Protein AF-A0AAV7LAM7-F1 (afdb_monomer)

Foldseek 3Di:
DEEAAEDADEDDEQEYEYEYYEEEYDYQEYEYEEYEYEYHYQEYEYEDYEEEYEYQEYEYEEYNEEYDYAEYEYAEDQYEYHYAEYEYAEYNYEYEYAEYEYAYYQEEYEYAEYEYAEYNEEYEYAEYEYAEDQYEYEYQEYEYAADDYEYEYCYYDYNYYDDYYHHD

Nearest PDB structures (foldseek):
  8c50-assembly1_A  TM=2.218E-01  e=2.733E+00  Pontibacter korlensis
  3jx8-assembly2_D  TM=2.293E-01  e=6.469E+00  Parabacteroides distasonis ATCC 8503

Sequence (168 aa):
MAAVFYLRGNVDTGMAIVFYLQDNVVTGMAVVFHLKDNVDTGMAMVFHLTDNVDTGMAIVFHLKDNVVTGMTMVFYLRGNVDTGMAMVFYLRGNADTGMAMVFHLKDNVVTGMTMVFYLKDNVVTGMTMVFYLRGNVDTGMAMVFYLRGNADTGMAMVFHLTDNVVHA

Solvent-accessible surface area (backbone atoms only — not comparable to full-atom values): 7230 Å² total; per-residue (Å²): 119,47,81,42,69,72,45,87,50,71,46,79,46,68,30,41,40,35,46,33,34,56,37,39,38,42,27,50,31,40,41,36,46,35,34,50,33,41,38,42,29,49,30,40,38,35,46,34,35,44,31,40,38,41,28,49,31,40,41,35,45,33,36,49,30,40,39,40,30,50,32,37,39,34,47,35,36,39,31,38,39,42,28,50,31,41,39,34,48,32,36,49,36,40,37,42,29,48,31,38,40,34,45,34,36,51,38,41,39,40,29,47,34,39,40,34,46,33,37,44,34,44,38,42,32,49,32,37,38,34,46,34,37,42,34,40,38,41,28,50,31,40,40,32,49,32,37,45,37,43,34,44,23,58,39,74,48,71,75,37,75,74,64,52,79,48,75,102

pLDDT: mean 86.98, std 3.41, range [66.75, 93.06]

Structure (mmCIF, N/CA/C/O backbone):
data_AF-A0AAV7LAM7-F1
#
_entry.id   AF-A0AAV7LAM7-F1
#
loop_
_atom_site.group_PDB
_atom_site.id
_atom_site.type_symbol
_atom_site.label_atom_id
_atom_site.label_alt_id
_atom_site.label_comp_id
_atom_site.label_asym_id
_atom_site.label_entity_id
_atom_site.label_seq_id
_atom_site.pdbx_PDB_ins_code
_atom_site.Cartn_x
_atom_site.Cartn_y
_atom_site.Cartn_z
_atom_site.occupancy
_atom_site.B_iso_or_equiv
_atom_site.auth_seq_id
_atom_site.auth_comp_id
_atom_site.auth_asym_id
_atom_site.auth_atom_id
_atom_site.pdbx_PDB_model_num
ATOM 1 N N . MET A 1 1 ? -15.017 7.179 25.244 1.00 80.12 1 MET A N 1
ATOM 2 C CA . MET A 1 1 ? -13.544 7.157 25.157 1.00 80.12 1 MET A CA 1
ATOM 3 C C . MET A 1 1 ? -13.029 6.251 26.257 1.00 80.12 1 MET A C 1
ATOM 5 O O . MET A 1 1 ? -13.428 6.454 27.397 1.00 80.12 1 MET A O 1
ATOM 9 N N . ALA A 1 2 ? -12.224 5.247 25.917 1.00 86.75 2 ALA A N 1
ATOM 10 C CA . ALA A 1 2 ? -11.600 4.330 26.869 1.00 86.75 2 ALA A CA 1
ATOM 11 C C . ALA A 1 2 ? -10.093 4.604 26.967 1.00 86.75 2 ALA A C 1
ATOM 13 O O . ALA A 1 2 ? -9.457 4.912 25.961 1.00 86.75 2 ALA A O 1
ATOM 14 N N . ALA A 1 3 ? -9.526 4.482 28.167 1.00 90.00 3 ALA A N 1
ATOM 15 C CA . ALA A 1 3 ? -8.083 4.492 28.384 1.00 90.00 3 ALA A CA 1
ATOM 16 C C . ALA A 1 3 ? -7.668 3.130 28.949 1.00 90.00 3 ALA A C 1
ATOM 18 O O . ALA A 1 3 ? -8.142 2.723 30.009 1.00 90.00 3 ALA A O 1
ATOM 19 N N . VAL A 1 4 ? -6.808 2.421 28.223 1.00 86.06 4 VAL A N 1
ATOM 20 C CA . VAL A 1 4 ? -6.395 1.049 28.519 1.00 86.06 4 VAL A CA 1
ATOM 21 C C . VAL A 1 4 ? -4.882 1.021 28.689 1.00 86.06 4 VAL A C 1
ATOM 23 O O . VAL A 1 4 ? -4.132 1.249 27.743 1.00 86.06 4 VAL A O 1
ATOM 26 N N . PHE A 1 5 ? -4.413 0.749 29.906 1.00 85.56 5 PHE A N 1
ATOM 27 C CA . PHE A 1 5 ? -2.977 0.735 30.203 1.00 85.56 5 PHE A CA 1
ATOM 28 C C . PHE A 1 5 ? -2.312 -0.588 29.824 1.00 85.56 5 PHE A C 1
ATOM 30 O O . PHE A 1 5 ? -1.238 -0.598 29.230 1.00 85.56 5 PHE A O 1
ATOM 37 N N . TYR A 1 6 ? -2.963 -1.701 30.145 1.00 87.38 6 TYR A N 1
ATOM 38 C CA . TYR A 1 6 ? -2.526 -3.033 29.758 1.00 87.38 6 TYR A CA 1
ATOM 39 C C . TYR A 1 6 ? -3.755 -3.898 29.527 1.00 87.38 6 TYR A C 1
ATOM 41 O O . TYR A 1 6 ? -4.608 -3.998 30.411 1.00 87.38 6 TYR A O 1
ATOM 49 N N . LEU A 1 7 ? -3.845 -4.523 28.360 1.00 83.19 7 LEU A N 1
ATOM 50 C CA . LEU A 1 7 ? -4.925 -5.446 28.051 1.00 83.19 7 LEU A CA 1
ATOM 51 C C . LEU A 1 7 ? -4.416 -6.621 27.216 1.00 83.19 7 LEU A C 1
ATOM 53 O O . LEU A 1 7 ? -3.597 -6.484 26.306 1.00 83.19 7 LEU A O 1
ATOM 57 N N . ARG A 1 8 ? -4.927 -7.797 27.568 1.00 85.69 8 ARG A N 1
ATOM 58 C CA . ARG A 1 8 ? -4.787 -9.041 26.819 1.00 85.69 8 ARG A CA 1
ATOM 59 C C . ARG A 1 8 ? -6.187 -9.485 26.400 1.00 85.69 8 ARG A C 1
ATOM 61 O O . ARG A 1 8 ? -6.810 -10.306 27.068 1.00 85.69 8 ARG A O 1
ATOM 68 N N . GLY A 1 9 ? -6.713 -8.771 25.418 1.00 86.50 9 GLY A N 1
ATOM 69 C CA . GLY A 1 9 ? -8.040 -8.922 24.841 1.00 86.50 9 GLY A CA 1
ATOM 70 C C . GLY A 1 9 ? -8.243 -7.860 23.766 1.00 86.50 9 GLY A C 1
ATOM 71 O O . GLY A 1 9 ? -7.444 -6.934 23.662 1.00 86.50 9 GLY A O 1
ATOM 72 N N . ASN A 1 10 ? -9.313 -7.965 22.987 1.00 87.94 10 ASN A N 1
ATOM 73 C CA . ASN A 1 10 ? -9.603 -6.979 21.946 1.00 87.94 10 ASN A CA 1
ATOM 74 C C . ASN A 1 10 ? -10.134 -5.664 22.542 1.00 87.94 10 ASN A C 1
ATOM 76 O O . ASN A 1 10 ? -10.808 -5.660 23.576 1.00 87.94 10 ASN A O 1
ATOM 80 N N . VAL A 1 11 ? -9.876 -4.551 21.854 1.00 88.25 11 VAL A N 1
ATOM 81 C CA . VAL A 1 11 ? -10.515 -3.257 22.129 1.00 88.25 11 VAL A CA 1
ATOM 82 C C . VAL A 1 11 ? -11.526 -2.972 21.029 1.00 88.25 11 VAL A C 1
ATOM 84 O O . VAL A 1 11 ? -11.126 -2.694 19.906 1.00 88.25 11 VAL A O 1
ATOM 87 N N . ASP A 1 12 ? -12.813 -2.991 21.372 1.00 89.94 12 ASP A N 1
ATOM 88 C CA . ASP A 1 12 ? -13.914 -2.597 20.485 1.00 89.94 12 ASP A CA 1
ATOM 89 C C . ASP A 1 12 ? -14.665 -1.412 21.102 1.00 89.94 12 ASP A C 1
ATOM 91 O O . ASP A 1 12 ? -15.400 -1.551 22.084 1.00 89.94 12 ASP A O 1
ATOM 95 N N . THR A 1 13 ? -14.383 -0.204 20.609 1.00 87.06 13 THR A N 1
ATOM 96 C CA . THR A 1 13 ? -14.965 1.040 21.137 1.00 87.06 13 THR A CA 1
ATOM 97 C C . THR A 1 13 ? -15.023 2.131 20.068 1.00 87.06 13 THR A C 1
ATOM 99 O O . THR A 1 13 ? -14.300 2.099 19.081 1.00 87.06 13 THR A O 1
ATOM 102 N N . GLY A 1 14 ? -15.800 3.195 20.296 1.00 87.94 14 GLY A N 1
ATOM 103 C CA . GLY A 1 14 ? -15.752 4.365 19.408 1.00 87.94 14 GLY A CA 1
ATOM 104 C C . GLY A 1 14 ? -14.408 5.116 19.436 1.00 87.94 14 GLY A C 1
ATOM 105 O O . GLY A 1 14 ? -13.947 5.592 18.403 1.00 87.94 14 GLY A O 1
ATOM 106 N N . MET A 1 15 ? -13.772 5.224 20.610 1.00 91.94 15 MET A N 1
ATOM 107 C CA . MET A 1 15 ? -12.494 5.925 20.799 1.00 91.94 15 MET A CA 1
ATOM 108 C C . MET A 1 15 ? -11.672 5.281 21.914 1.00 91.94 15 MET A C 1
ATOM 110 O O . MET A 1 15 ? -12.183 5.165 23.038 1.00 91.94 15 MET A O 1
ATOM 114 N N . ALA A 1 16 ? -10.396 4.993 21.651 1.00 90.75 16 ALA A N 1
ATOM 115 C CA . ALA A 1 16 ? -9.485 4.407 22.633 1.00 90.75 16 ALA A CA 1
ATOM 116 C C . ALA A 1 16 ? -8.099 5.074 22.667 1.00 90.75 16 ALA A C 1
ATOM 118 O O . ALA A 1 16 ? -7.531 5.428 21.636 1.00 90.75 16 ALA A O 1
ATOM 119 N N . ILE A 1 17 ? -7.534 5.180 23.872 1.00 90.75 17 ILE A N 1
ATOM 120 C CA . ILE A 1 17 ? -6.094 5.333 24.099 1.00 90.75 17 ILE A CA 1
ATOM 121 C C . ILE A 1 17 ? -5.597 4.032 24.721 1.00 90.75 17 ILE A C 1
ATOM 123 O O . ILE A 1 17 ? -6.088 3.624 25.774 1.00 90.75 17 ILE A O 1
ATOM 127 N N . VAL A 1 18 ? -4.627 3.390 24.082 1.00 86.94 18 VAL A N 1
ATOM 128 C CA . VAL A 1 18 ? -4.123 2.070 24.458 1.00 86.94 18 VAL A CA 1
ATOM 129 C C . VAL A 1 18 ? -2.607 2.134 24.611 1.00 86.94 18 VAL A C 1
ATOM 131 O O . VAL A 1 18 ? -1.892 2.447 23.663 1.00 86.94 18 VAL A O 1
ATOM 134 N N . PHE A 1 19 ? -2.091 1.836 25.801 1.00 88.31 19 PHE A N 1
ATOM 135 C CA . PHE A 1 19 ? -0.646 1.858 26.044 1.00 88.31 19 PHE A CA 1
ATOM 136 C C . PHE A 1 19 ? 0.017 0.536 25.653 1.00 88.31 19 PHE A C 1
ATOM 138 O O . PHE A 1 19 ? 0.971 0.541 24.879 1.00 88.31 19 PHE A O 1
ATOM 145 N N . TYR A 1 20 ? -0.503 -0.589 26.151 1.00 87.06 20 TYR A N 1
ATOM 146 C CA . TYR A 1 20 ? -0.008 -1.927 25.829 1.00 87.06 20 TYR A CA 1
ATOM 147 C C . TYR A 1 20 ? -1.161 -2.878 25.536 1.00 87.06 20 TYR A C 1
ATOM 149 O O . TYR A 1 20 ? -2.013 -3.116 26.396 1.00 87.06 20 TYR A O 1
ATOM 157 N N . LEU A 1 21 ? -1.142 -3.463 24.343 1.00 82.12 21 LEU A N 1
ATOM 158 C CA . LEU A 1 21 ? -2.140 -4.426 23.906 1.00 82.12 21 LEU A CA 1
ATOM 159 C C . LEU A 1 21 ? -1.497 -5.595 23.164 1.00 82.12 21 LEU A C 1
ATOM 161 O O . LEU A 1 21 ? -0.582 -5.417 22.357 1.00 82.12 21 LEU A O 1
ATOM 165 N N . GLN A 1 22 ? -1.947 -6.804 23.494 1.00 82.56 22 GLN A N 1
ATOM 166 C CA . GLN A 1 22 ? -1.481 -8.021 22.825 1.00 82.56 22 GLN A CA 1
ATOM 167 C C . GLN A 1 22 ? -2.320 -8.423 21.618 1.00 82.56 22 GLN A C 1
ATOM 169 O O . GLN A 1 22 ? -1.756 -9.062 20.741 1.00 82.56 22 GLN A O 1
ATOM 174 N N . ASP A 1 23 ? -3.593 -8.035 21.589 1.00 88.44 23 ASP A N 1
ATOM 175 C CA . ASP A 1 23 ? -4.571 -8.484 20.593 1.00 88.44 23 ASP A CA 1
ATOM 176 C C . ASP A 1 23 ? -5.100 -7.278 19.787 1.00 88.44 23 ASP A C 1
ATOM 178 O O . ASP A 1 23 ? -4.449 -6.238 19.750 1.00 88.44 23 ASP A O 1
ATOM 182 N N . ASN A 1 24 ? -6.260 -7.389 19.140 1.00 87.62 24 ASN A N 1
ATOM 183 C CA . ASN A 1 24 ? -6.684 -6.463 18.084 1.00 87.62 24 ASN A CA 1
ATOM 184 C C . ASN A 1 24 ? -7.338 -5.170 18.603 1.00 87.62 24 ASN A C 1
ATOM 186 O O . ASN A 1 24 ? -8.010 -5.153 19.644 1.00 87.62 24 ASN A O 1
ATOM 190 N N . VAL A 1 25 ? -7.205 -4.089 17.828 1.00 87.56 25 VAL A N 1
ATOM 191 C CA . VAL A 1 25 ? -7.953 -2.831 18.012 1.00 87.56 25 VAL A CA 1
ATOM 192 C C . VAL A 1 25 ? -8.948 -2.671 16.873 1.00 87.56 25 VAL A C 1
ATOM 194 O O . VAL A 1 25 ? -8.525 -2.550 15.731 1.00 87.56 25 VAL A O 1
ATOM 197 N N . VAL A 1 26 ? -10.240 -2.601 17.196 1.00 89.19 26 VAL A N 1
ATOM 198 C CA . VAL A 1 26 ? -11.314 -2.280 16.248 1.00 89.19 26 VAL A CA 1
ATOM 199 C C . VAL A 1 26 ? -12.043 -1.034 16.745 1.00 89.19 26 VAL A C 1
ATOM 201 O O . VAL A 1 26 ? -12.790 -1.094 17.720 1.00 89.19 26 VAL A O 1
ATOM 204 N N . THR A 1 27 ? -11.783 0.139 16.164 1.00 86.75 27 THR A N 1
ATOM 205 C CA . THR A 1 27 ? -12.362 1.399 16.676 1.00 86.75 27 THR A CA 1
ATOM 206 C C . THR A 1 27 ? -12.615 2.457 15.607 1.00 86.75 27 THR A C 1
ATOM 208 O O . THR A 1 27 ? -12.067 2.432 14.512 1.00 86.75 27 THR A O 1
ATOM 211 N N . GLY A 1 28 ? -13.418 3.472 15.940 1.00 87.44 28 GLY A N 1
ATOM 212 C CA . GLY A 1 28 ? -13.513 4.673 15.104 1.00 87.44 28 GLY A CA 1
ATOM 213 C C . GLY A 1 28 ? -12.207 5.479 15.107 1.00 87.44 28 GLY A C 1
ATOM 214 O O . GLY A 1 28 ? -11.724 5.893 14.054 1.00 87.44 28 GLY A O 1
ATOM 215 N N . MET A 1 29 ? -11.628 5.687 16.296 1.00 90.88 29 MET A N 1
ATOM 216 C CA . MET A 1 29 ? -10.342 6.369 16.481 1.00 90.88 29 MET A CA 1
ATOM 217 C C . MET A 1 29 ? -9.495 5.697 17.566 1.00 90.88 29 MET A C 1
ATOM 219 O O . MET A 1 29 ? -9.994 5.399 18.658 1.00 90.88 29 MET A O 1
ATOM 223 N N . ALA A 1 30 ? -8.199 5.520 17.309 1.00 90.75 30 ALA A N 1
ATOM 224 C CA . ALA A 1 30 ? -7.262 4.965 18.285 1.00 90.75 30 ALA A CA 1
ATOM 225 C C . ALA A 1 30 ? -5.941 5.739 18.366 1.00 90.75 30 ALA A C 1
ATOM 227 O O . ALA A 1 30 ? -5.365 6.136 17.354 1.00 90.75 30 ALA A O 1
ATOM 228 N N . VAL A 1 31 ? -5.422 5.870 19.589 1.00 90.94 31 VAL A N 1
ATOM 229 C CA . VAL A 1 31 ? -4.004 6.152 19.846 1.00 90.94 31 VAL A CA 1
ATOM 230 C C . VAL A 1 31 ? -3.411 4.939 20.547 1.00 90.94 31 VAL A C 1
ATOM 232 O O . VAL A 1 31 ? -3.854 4.587 21.641 1.00 90.94 31 VAL A O 1
ATOM 235 N N . VAL A 1 32 ? -2.423 4.297 19.927 1.00 87.00 32 VAL A N 1
ATOM 236 C CA . VAL A 1 32 ? -1.845 3.036 20.396 1.00 87.00 32 VAL A CA 1
ATOM 237 C C . VAL A 1 32 ? -0.331 3.164 20.534 1.00 87.00 32 VAL A C 1
ATOM 239 O O . VAL A 1 32 ? 0.367 3.458 19.567 1.00 87.00 32 VAL A O 1
ATOM 242 N N . PHE A 1 33 ? 0.205 2.941 21.733 1.00 88.94 33 PHE A N 1
ATOM 243 C CA . PHE A 1 33 ? 1.650 3.049 21.965 1.00 88.94 33 PHE A CA 1
ATOM 244 C C . PHE A 1 33 ? 2.388 1.758 21.605 1.00 88.94 33 PHE A C 1
ATOM 246 O O . PHE A 1 33 ? 3.336 1.793 20.823 1.00 88.94 33 PHE A O 1
ATOM 253 N N . HIS A 1 34 ? 1.944 0.619 22.137 1.00 88.06 34 HIS A N 1
ATOM 254 C CA . HIS A 1 34 ? 2.517 -0.690 21.842 1.00 88.06 34 HIS A CA 1
ATOM 255 C C . HIS A 1 34 ? 1.429 -1.714 21.549 1.00 88.06 34 HIS A C 1
ATOM 257 O O . HIS A 1 34 ? 0.607 -2.033 22.412 1.00 88.06 34 HIS A O 1
ATOM 263 N N . LEU A 1 35 ? 1.493 -2.272 20.346 1.00 83.25 35 LEU A N 1
ATOM 264 C CA . LEU A 1 35 ? 0.566 -3.271 19.856 1.00 83.25 35 LEU A CA 1
ATOM 265 C C . LEU A 1 35 ? 1.309 -4.440 19.218 1.00 83.25 35 LEU A C 1
ATOM 267 O O . LEU A 1 35 ? 2.301 -4.259 18.503 1.00 83.25 35 LEU A O 1
ATOM 271 N N . LYS A 1 36 ? 0.845 -5.652 19.506 1.00 83.81 36 LYS A N 1
ATOM 272 C CA . LYS A 1 36 ? 1.409 -6.865 18.909 1.00 83.81 36 LYS A CA 1
ATOM 273 C C . LYS A 1 36 ? 0.632 -7.396 17.714 1.00 83.81 36 LYS A C 1
ATOM 275 O O . LYS A 1 36 ? 1.263 -8.091 16.936 1.00 83.81 36 LYS A O 1
ATOM 280 N N . ASP A 1 37 ? -0.650 -7.076 17.606 1.00 88.38 37 ASP A N 1
ATOM 281 C CA . ASP A 1 37 ? -1.594 -7.648 16.637 1.00 88.38 37 ASP A CA 1
ATOM 282 C C . ASP A 1 37 ? -2.268 -6.523 15.823 1.00 88.38 37 ASP A C 1
ATOM 284 O O . ASP A 1 37 ? -1.807 -5.385 15.861 1.00 88.38 37 ASP A O 1
ATOM 288 N N . ASN A 1 38 ? -3.328 -6.800 15.072 1.00 86.50 38 ASN A N 1
ATOM 289 C CA . ASN A 1 38 ? -3.824 -5.885 14.043 1.00 86.50 38 ASN A CA 1
ATOM 290 C C . ASN A 1 38 ? -4.563 -4.637 14.570 1.00 86.50 38 ASN A C 1
ATOM 292 O O . ASN A 1 38 ? -5.172 -4.619 15.649 1.00 86.50 38 ASN A O 1
ATOM 296 N N . VAL A 1 39 ? -4.542 -3.583 13.748 1.00 86.75 39 VAL A N 1
ATOM 297 C CA . VAL A 1 39 ? -5.369 -2.373 13.890 1.00 86.75 39 VAL A CA 1
ATOM 298 C C . VAL A 1 39 ? -6.356 -2.310 12.734 1.00 86.75 39 VAL A C 1
ATOM 300 O O . VAL A 1 39 ? -5.916 -2.213 11.596 1.00 86.75 39 VAL A O 1
ATOM 303 N N . ASP A 1 40 ? -7.651 -2.289 13.038 1.00 90.88 40 ASP A N 1
ATOM 304 C CA . ASP A 1 40 ? -8.737 -1.999 12.097 1.00 90.88 40 ASP A CA 1
ATOM 305 C C . ASP A 1 40 ? -9.501 -0.754 12.578 1.00 90.88 40 ASP A C 1
ATOM 307 O O . ASP A 1 40 ? -10.234 -0.796 13.572 1.00 90.88 40 ASP A O 1
ATOM 311 N N . THR A 1 41 ? -9.266 0.407 11.961 1.00 87.56 41 THR A N 1
ATOM 312 C CA . THR A 1 41 ? -9.896 1.658 12.418 1.00 87.56 41 THR A CA 1
ATOM 313 C C . THR A 1 41 ? -10.214 2.662 11.317 1.00 87.56 41 THR A C 1
ATOM 315 O O . THR A 1 41 ? -9.647 2.671 10.228 1.00 87.56 41 THR A O 1
ATOM 318 N N . GLY A 1 42 ? -11.093 3.618 11.633 1.00 88.94 42 GLY A N 1
ATOM 319 C CA . GLY A 1 42 ? -11.264 4.806 10.792 1.00 88.94 42 GLY A CA 1
ATOM 320 C C . GLY A 1 42 ? -10.006 5.684 10.781 1.00 88.94 42 GLY A C 1
ATOM 321 O O . GLY A 1 42 ? -9.536 6.094 9.718 1.00 88.94 42 GLY A O 1
ATOM 322 N N . MET A 1 43 ? -9.457 5.967 11.968 1.00 91.50 43 MET A N 1
ATOM 323 C CA . MET A 1 43 ? -8.219 6.732 12.146 1.00 91.50 43 MET A CA 1
ATOM 324 C C . MET A 1 43 ? -7.340 6.143 13.254 1.00 91.50 43 MET A C 1
ATOM 326 O O . MET A 1 43 ? -7.819 5.869 14.360 1.00 91.50 43 MET A O 1
ATOM 330 N N . ALA A 1 44 ? -6.037 6.012 13.002 1.00 90.69 44 ALA A N 1
ATOM 331 C CA . ALA A 1 44 ? -5.078 5.522 13.990 1.00 90.69 44 ALA A CA 1
ATOM 332 C C . ALA A 1 44 ? -3.812 6.382 14.089 1.00 90.69 44 ALA A C 1
ATOM 334 O O . ALA A 1 44 ? -3.237 6.819 13.093 1.00 90.69 44 ALA A O 1
ATOM 335 N N . MET A 1 45 ? -3.321 6.546 15.317 1.00 91.94 45 MET A N 1
ATOM 336 C CA . MET A 1 45 ? -1.936 6.916 15.593 1.00 91.94 45 MET A CA 1
ATOM 337 C C . MET A 1 45 ? -1.267 5.777 16.355 1.00 91.94 45 MET A C 1
ATOM 339 O O . MET A 1 45 ? -1.691 5.445 17.461 1.00 91.94 45 MET A O 1
ATOM 343 N N . VAL A 1 46 ? -0.222 5.191 15.777 1.00 87.50 46 VAL A N 1
ATOM 344 C CA . VAL A 1 46 ? 0.430 3.988 16.301 1.00 87.50 46 VAL A CA 1
ATOM 345 C C . VAL A 1 46 ? 1.930 4.219 16.451 1.00 87.50 46 VAL A C 1
ATOM 347 O O . VAL A 1 46 ? 2.625 4.522 15.483 1.00 87.50 46 VAL A O 1
ATOM 350 N N . PHE A 1 47 ? 2.466 4.073 17.662 1.00 89.94 47 PHE A N 1
ATOM 351 C CA . PHE A 1 47 ? 3.901 4.275 17.895 1.00 89.94 47 PHE A CA 1
ATOM 352 C C . PHE A 1 47 ? 4.714 3.023 17.559 1.00 89.94 47 PHE A C 1
ATOM 354 O O . PHE A 1 47 ? 5.674 3.090 16.792 1.00 89.94 47 PHE A O 1
ATOM 361 N N . HIS A 1 48 ? 4.317 1.872 18.097 1.00 88.62 48 HIS A N 1
ATOM 362 C CA . HIS A 1 48 ? 4.956 0.594 17.823 1.00 88.62 48 HIS A CA 1
ATOM 363 C C . HIS A 1 48 ? 3.917 -0.480 17.559 1.00 88.62 48 HIS A C 1
ATOM 365 O O . HIS A 1 48 ? 3.139 -0.833 18.447 1.00 88.62 48 HIS A O 1
ATOM 371 N N . LEU A 1 49 ? 3.981 -1.050 16.364 1.00 84.75 49 LEU A N 1
ATOM 372 C CA . LEU A 1 49 ? 3.149 -2.165 15.963 1.00 84.75 49 LEU A CA 1
ATOM 373 C C . LEU A 1 49 ? 3.990 -3.262 15.317 1.00 84.75 49 LEU A C 1
ATOM 375 O O . LEU A 1 49 ? 4.958 -3.005 14.595 1.00 84.75 49 LEU A O 1
ATOM 379 N N . THR A 1 50 ? 3.646 -4.498 15.659 1.00 85.06 50 THR A N 1
ATOM 380 C CA . THR A 1 50 ? 4.327 -5.685 15.143 1.00 85.06 50 THR A CA 1
ATOM 381 C C . THR A 1 50 ? 3.608 -6.307 13.952 1.00 85.06 50 THR A C 1
ATOM 383 O O . THR A 1 50 ? 4.297 -6.915 13.148 1.00 85.06 50 THR A O 1
ATOM 386 N N . ASP A 1 51 ? 2.295 -6.117 13.832 1.00 89.06 51 ASP A N 1
ATOM 387 C CA . ASP A 1 51 ? 1.439 -6.755 12.822 1.00 89.06 51 ASP A CA 1
ATOM 388 C C . ASP A 1 51 ? 0.801 -5.712 11.882 1.00 89.06 51 ASP A C 1
ATOM 390 O O . ASP A 1 51 ? 1.342 -4.615 11.742 1.00 89.06 51 ASP A O 1
ATOM 394 N N . ASN A 1 52 ? -0.312 -6.031 11.219 1.00 86.50 52 ASN A N 1
ATOM 395 C CA . ASN A 1 52 ? -0.867 -5.210 10.146 1.00 86.50 52 ASN A CA 1
ATOM 396 C C . ASN A 1 52 ? -1.708 -4.012 10.620 1.00 86.50 52 ASN A C 1
ATOM 398 O O . ASN A 1 52 ? -2.308 -3.995 11.700 1.00 86.50 52 ASN A O 1
ATOM 402 N N . VAL A 1 53 ? -1.775 -3.003 9.751 1.00 86.31 53 VAL A N 1
ATOM 403 C CA . VAL A 1 53 ? -2.686 -1.854 9.855 1.00 86.31 53 VAL A CA 1
ATOM 404 C C . VAL A 1 53 ? -3.654 -1.892 8.684 1.00 86.31 53 VAL A C 1
ATOM 406 O O . VAL A 1 53 ? -3.201 -1.800 7.547 1.00 86.31 53 VAL A O 1
ATOM 409 N N . ASP A 1 54 ? -4.952 -1.941 8.963 1.00 90.31 54 ASP A N 1
ATOM 410 C CA . ASP A 1 54 ? -6.026 -1.702 8.000 1.00 90.31 54 ASP A CA 1
ATOM 411 C C . ASP A 1 54 ? -6.840 -0.482 8.452 1.00 90.31 54 ASP A C 1
ATOM 413 O O . ASP A 1 54 ? -7.530 -0.521 9.467 1.00 90.31 54 ASP A O 1
ATOM 417 N N . THR A 1 55 ? -6.683 0.670 7.794 1.00 87.25 55 THR A N 1
ATOM 418 C CA . THR A 1 55 ? -7.385 1.891 8.233 1.00 87.25 55 THR A CA 1
ATOM 419 C C . THR A 1 55 ? -7.730 2.853 7.104 1.00 87.25 55 THR A C 1
ATOM 421 O O . THR A 1 55 ? -7.101 2.886 6.046 1.00 87.25 55 THR A O 1
ATOM 424 N N . GLY A 1 56 ? -8.689 3.745 7.359 1.00 88.56 56 GLY A N 1
ATOM 425 C CA . GLY A 1 56 ? -8.909 4.903 6.489 1.00 88.56 56 GLY A CA 1
ATOM 426 C C . GLY A 1 56 ? -7.691 5.835 6.465 1.00 88.56 56 GLY A C 1
ATOM 427 O O . GLY A 1 56 ? -7.202 6.201 5.391 1.00 88.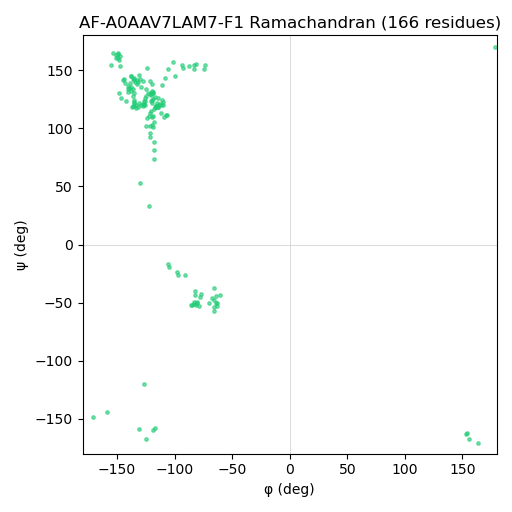56 56 GLY A O 1
ATOM 428 N N . MET A 1 57 ? -7.194 6.202 7.652 1.00 91.31 57 MET A N 1
ATOM 429 C CA . MET A 1 57 ? -6.009 7.046 7.824 1.00 91.31 57 MET A CA 1
ATOM 430 C C . MET A 1 57 ? -5.126 6.590 8.990 1.00 91.31 57 MET A C 1
ATOM 432 O O . MET A 1 57 ? -5.608 6.476 10.120 1.00 91.31 57 MET A O 1
ATOM 436 N N . ALA A 1 58 ? -3.816 6.457 8.758 1.00 90.81 58 ALA A N 1
ATOM 437 C CA . ALA A 1 58 ? -2.860 6.128 9.815 1.00 90.81 58 ALA A CA 1
ATOM 438 C C . ALA A 1 58 ? -1.623 7.036 9.862 1.00 90.81 58 ALA A C 1
ATOM 440 O O . ALA A 1 58 ? -1.063 7.454 8.846 1.00 90.81 58 ALA A O 1
ATOM 441 N N . ILE A 1 59 ? -1.141 7.270 11.083 1.00 92.06 59 ILE A N 1
ATOM 442 C CA . ILE A 1 59 ? 0.227 7.718 11.358 1.00 92.06 59 ILE A CA 1
ATOM 443 C C . ILE A 1 59 ? 0.914 6.609 12.149 1.00 92.06 59 ILE A C 1
ATOM 445 O O . ILE A 1 59 ? 0.480 6.281 13.254 1.00 92.06 59 ILE A O 1
ATOM 449 N N . VAL A 1 60 ? 1.996 6.054 11.605 1.00 88.81 60 VAL A N 1
ATOM 450 C CA . VAL A 1 60 ? 2.724 4.935 12.210 1.00 88.81 60 VAL A CA 1
ATOM 451 C C . VAL A 1 60 ? 4.200 5.284 12.376 1.00 88.81 60 VAL A C 1
ATOM 453 O O . VAL A 1 60 ? 4.888 5.622 11.415 1.00 88.81 60 VAL A O 1
ATOM 456 N N . PHE A 1 61 ? 4.732 5.197 13.594 1.00 90.06 61 PHE A N 1
ATOM 457 C CA . PHE A 1 61 ? 6.153 5.482 13.825 1.00 90.06 61 PHE A CA 1
ATOM 458 C C . PHE A 1 61 ? 7.030 4.269 13.513 1.00 90.06 61 PHE A C 1
ATOM 460 O O . PHE A 1 61 ? 8.003 4.386 12.768 1.00 90.06 61 PHE A O 1
ATOM 467 N N . HIS A 1 62 ? 6.675 3.099 14.041 1.00 89.88 62 HIS A N 1
ATOM 468 C CA . HIS A 1 62 ? 7.390 1.853 13.794 1.00 89.88 62 HIS A CA 1
ATOM 469 C C . HIS A 1 62 ? 6.424 0.711 13.514 1.00 89.88 62 HIS A C 1
ATOM 471 O O . HIS A 1 62 ? 5.627 0.347 14.380 1.00 89.88 62 HIS A O 1
ATOM 477 N N . LEU A 1 63 ? 6.582 0.100 12.343 1.00 86.69 63 LEU A N 1
ATOM 478 C CA . LEU A 1 63 ? 5.805 -1.053 11.915 1.00 86.69 63 LEU A CA 1
ATOM 479 C C . LEU A 1 63 ? 6.701 -2.205 11.463 1.00 86.69 63 LEU A C 1
ATOM 481 O O . LEU A 1 63 ? 7.723 -1.991 10.797 1.00 86.69 63 LEU A O 1
ATOM 485 N N . LYS A 1 64 ? 6.306 -3.430 11.816 1.00 87.19 64 LYS A N 1
ATOM 486 C CA . LYS A 1 64 ? 6.970 -4.672 11.399 1.00 87.19 64 LYS A CA 1
ATOM 487 C C . LYS A 1 64 ? 6.049 -5.640 10.648 1.00 87.19 64 LYS A C 1
ATOM 489 O O . LYS A 1 64 ? 6.263 -6.839 10.753 1.00 87.19 64 LYS A O 1
ATOM 494 N N . ASP A 1 65 ? 5.096 -5.129 9.885 1.00 89.38 65 ASP A N 1
ATOM 495 C CA . ASP A 1 65 ? 4.358 -5.912 8.894 1.00 89.38 65 ASP A CA 1
ATOM 496 C C . ASP A 1 65 ? 3.731 -4.975 7.851 1.00 89.38 65 ASP A C 1
ATOM 498 O O . ASP A 1 65 ? 4.364 -3.973 7.510 1.00 89.38 65 ASP A O 1
ATOM 502 N N . ASN A 1 66 ? 2.538 -5.267 7.330 1.00 87.12 66 ASN A N 1
ATOM 503 C CA . ASN A 1 66 ? 1.958 -4.541 6.208 1.00 87.12 66 ASN A CA 1
ATOM 504 C C . ASN A 1 66 ? 1.029 -3.396 6.630 1.00 87.12 66 ASN A C 1
ATOM 506 O O . ASN A 1 66 ? 0.415 -3.396 7.698 1.00 87.12 66 ASN A O 1
ATOM 510 N N . VAL A 1 67 ? 0.912 -2.415 5.739 1.00 85.25 67 VAL A N 1
ATOM 511 C CA . VAL A 1 67 ? -0.077 -1.337 5.804 1.00 85.25 67 VAL A CA 1
ATOM 512 C C . VAL A 1 67 ? -1.024 -1.484 4.629 1.00 85.25 67 VAL A C 1
ATOM 514 O O . VAL A 1 67 ? -0.560 -1.462 3.494 1.00 85.25 67 VAL A O 1
ATOM 517 N N . VAL A 1 68 ? -2.324 -1.531 4.898 1.00 88.88 68 VAL A N 1
ATOM 518 C CA . VAL A 1 68 ? -3.390 -1.380 3.906 1.00 88.88 68 VAL A CA 1
ATOM 519 C C . VAL A 1 68 ? -4.221 -0.165 4.304 1.00 88.88 68 VAL A C 1
ATOM 521 O O . VAL A 1 68 ? -4.866 -0.175 5.344 1.00 88.88 68 VAL A O 1
ATOM 524 N N . THR A 1 69 ? -4.157 0.944 3.559 1.00 86.62 69 THR A N 1
ATOM 525 C CA . THR A 1 69 ? -4.910 2.158 3.952 1.00 86.62 69 THR A CA 1
ATOM 526 C C . THR A 1 69 ? -5.329 3.047 2.792 1.00 86.62 69 THR A C 1
ATOM 528 O O . THR A 1 69 ? -4.747 3.016 1.711 1.00 86.62 69 THR A O 1
ATOM 531 N N . GLY A 1 70 ? -6.286 3.943 3.045 1.00 87.19 70 GLY A N 1
ATOM 532 C CA . GLY A 1 70 ? -6.541 5.070 2.146 1.00 87.19 70 GLY A CA 1
ATOM 533 C C . GLY A 1 70 ? -5.363 6.052 2.116 1.00 87.19 70 GLY A C 1
ATOM 534 O O . GLY A 1 70 ? -4.824 6.361 1.050 1.00 87.19 70 GLY A O 1
ATOM 535 N N . MET A 1 71 ? -4.946 6.524 3.295 1.00 91.00 71 MET A N 1
ATOM 536 C CA . MET A 1 71 ? -3.821 7.448 3.462 1.00 91.00 71 MET A CA 1
ATOM 537 C C . MET A 1 71 ? -2.952 7.055 4.655 1.00 91.00 71 MET A C 1
ATOM 539 O O . MET A 1 71 ? -3.461 6.881 5.760 1.00 91.00 71 MET A O 1
ATOM 543 N N . THR A 1 72 ? -1.631 7.016 4.474 1.00 91.50 72 THR A N 1
ATOM 544 C CA . THR A 1 72 ? -0.713 6.736 5.586 1.00 91.50 72 THR A CA 1
ATOM 545 C C . THR A 1 72 ? 0.535 7.611 5.590 1.00 91.50 72 THR A C 1
ATOM 547 O O . THR A 1 72 ? 1.129 7.904 4.552 1.00 91.50 72 THR A O 1
ATOM 550 N N . MET A 1 73 ? 0.985 7.956 6.799 1.00 93.06 73 MET A N 1
ATOM 551 C CA . MET A 1 73 ? 2.346 8.407 7.074 1.00 93.06 73 MET A CA 1
ATOM 552 C C . MET A 1 73 ? 3.094 7.368 7.921 1.00 93.06 73 MET A C 1
ATOM 554 O O . MET A 1 73 ? 2.683 7.097 9.048 1.00 93.06 73 MET A O 1
ATOM 558 N N . VAL A 1 74 ? 4.207 6.821 7.415 1.00 89.94 74 VAL A N 1
ATOM 559 C CA . VAL A 1 74 ? 5.075 5.897 8.168 1.00 89.94 74 VAL A CA 1
ATOM 560 C C . VAL A 1 74 ? 6.487 6.450 8.331 1.00 89.94 74 VAL A C 1
ATOM 562 O O . VAL A 1 74 ? 7.142 6.822 7.359 1.00 89.94 74 VAL A O 1
ATOM 565 N N . PHE A 1 75 ? 7.018 6.446 9.553 1.00 90.00 75 PHE A N 1
ATOM 566 C CA . PHE A 1 75 ? 8.421 6.811 9.778 1.00 90.00 75 PHE A CA 1
ATOM 567 C C . PHE A 1 75 ? 9.363 5.640 9.487 1.00 90.00 75 PHE A C 1
ATOM 569 O O . PHE A 1 75 ? 10.299 5.774 8.699 1.00 90.00 75 PHE A O 1
ATOM 576 N N . TYR A 1 76 ? 9.100 4.474 10.076 1.00 91.00 76 TYR A N 1
ATOM 577 C CA . TYR A 1 76 ? 9.893 3.269 9.860 1.00 91.00 76 TYR A CA 1
ATOM 578 C C . TYR A 1 76 ? 9.005 2.064 9.601 1.00 91.00 76 TYR A C 1
ATOM 580 O O . TYR A 1 76 ? 8.272 1.614 10.483 1.00 91.00 76 TYR A O 1
ATOM 588 N N . LEU A 1 77 ? 9.154 1.497 8.412 1.00 88.00 77 LEU A N 1
ATOM 589 C CA . LEU A 1 77 ? 8.453 0.304 7.990 1.00 88.00 77 LEU A CA 1
ATOM 590 C C . LEU A 1 77 ? 9.434 -0.804 7.628 1.00 88.00 77 LEU A C 1
ATOM 592 O O . LEU A 1 77 ? 10.367 -0.614 6.841 1.00 88.00 77 LEU A O 1
ATOM 596 N N . ARG A 1 78 ? 9.191 -1.988 8.186 1.00 90.69 78 ARG A N 1
ATOM 597 C CA . ARG A 1 78 ? 9.740 -3.246 7.692 1.00 90.69 78 ARG A CA 1
ATOM 598 C C . ARG A 1 78 ? 8.588 -4.186 7.338 1.00 90.69 78 ARG A C 1
ATOM 600 O O . ARG A 1 78 ? 8.140 -4.930 8.200 1.00 90.69 78 ARG A O 1
ATOM 607 N N . GLY A 1 79 ? 8.170 -4.146 6.084 1.00 88.19 79 GLY A N 1
ATOM 608 C CA . GLY A 1 79 ? 6.995 -4.832 5.554 1.00 88.19 79 GLY A CA 1
ATOM 609 C C . GLY A 1 79 ? 6.510 -4.110 4.302 1.00 88.19 79 GLY A C 1
ATOM 610 O O . GLY A 1 79 ? 7.251 -3.277 3.772 1.00 88.19 79 GLY A O 1
ATOM 611 N N . ASN A 1 80 ? 5.310 -4.427 3.823 1.00 87.25 80 ASN A N 1
ATOM 612 C CA . ASN A 1 80 ? 4.793 -3.850 2.583 1.00 87.25 80 ASN A CA 1
ATOM 613 C C . ASN A 1 80 ? 3.781 -2.723 2.828 1.00 87.25 80 ASN A C 1
ATOM 615 O O . ASN A 1 80 ? 3.156 -2.637 3.884 1.00 87.25 80 ASN A O 1
ATOM 619 N N . VAL A 1 81 ? 3.626 -1.854 1.834 1.00 86.81 81 VAL A N 1
ATOM 620 C CA . VAL A 1 81 ? 2.618 -0.788 1.801 1.00 86.81 81 VAL A CA 1
ATOM 621 C C . VAL A 1 81 ? 1.686 -1.055 0.631 1.00 86.81 81 VAL A C 1
ATOM 623 O O . VAL A 1 81 ? 2.184 -1.186 -0.480 1.00 86.81 81 VAL A O 1
ATOM 626 N N . ASP A 1 82 ? 0.381 -1.090 0.878 1.00 89.94 82 ASP A N 1
ATOM 627 C CA . ASP A 1 82 ? -0.677 -1.063 -0.134 1.00 89.94 82 ASP A CA 1
ATOM 628 C C . ASP A 1 82 ? -1.628 0.104 0.175 1.00 89.94 82 ASP A C 1
ATOM 630 O O . ASP A 1 82 ? -2.398 0.055 1.141 1.00 89.94 82 ASP A O 1
ATOM 634 N N . THR A 1 83 ? -1.511 1.226 -0.545 1.00 87.94 83 THR A N 1
ATOM 635 C CA . THR A 1 83 ? -2.326 2.415 -0.229 1.00 87.94 83 THR A CA 1
ATOM 636 C C . THR A 1 83 ? -2.700 3.289 -1.418 1.00 87.94 83 THR A C 1
ATOM 638 O O . THR A 1 83 ? -2.026 3.350 -2.446 1.00 87.94 83 THR A O 1
ATOM 641 N N . GLY A 1 84 ? -3.757 4.086 -1.245 1.00 89.12 84 GLY A N 1
ATOM 642 C CA . GLY A 1 84 ? -4.046 5.183 -2.170 1.00 89.12 84 GLY A CA 1
ATOM 643 C C . GLY A 1 84 ? -2.945 6.250 -2.149 1.00 89.12 84 GLY A C 1
ATOM 644 O O . GLY A 1 84 ? -2.426 6.638 -3.198 1.00 89.12 84 GLY A O 1
ATOM 645 N N . MET A 1 85 ? -2.577 6.713 -0.949 1.00 91.12 85 MET A N 1
ATOM 646 C CA . MET A 1 85 ? -1.523 7.709 -0.735 1.00 91.12 85 MET A CA 1
ATOM 647 C C . MET A 1 85 ? -0.604 7.323 0.430 1.00 91.12 85 MET A C 1
ATOM 649 O O . MET A 1 85 ? -1.077 6.982 1.518 1.00 91.12 85 MET A O 1
ATOM 653 N N . ALA A 1 86 ? 0.711 7.429 0.238 1.00 91.12 86 ALA A N 1
ATOM 654 C CA . ALA A 1 86 ? 1.696 7.153 1.282 1.00 91.12 86 ALA A CA 1
ATOM 655 C C . ALA A 1 86 ? 2.797 8.217 1.369 1.00 91.12 86 ALA A C 1
ATOM 657 O O . ALA A 1 86 ? 3.354 8.662 0.364 1.00 91.12 86 ALA A O 1
ATOM 658 N N . MET A 1 87 ? 3.184 8.557 2.597 1.00 92.50 87 MET A N 1
ATOM 659 C CA . MET A 1 87 ? 4.459 9.207 2.896 1.00 92.50 87 MET A CA 1
ATOM 660 C C . MET A 1 87 ? 5.279 8.297 3.806 1.00 92.50 87 MET A C 1
ATOM 662 O O . MET A 1 87 ? 4.870 8.028 4.934 1.00 92.50 87 MET A O 1
ATOM 666 N N . VAL A 1 88 ? 6.438 7.833 3.336 1.00 89.62 88 VAL A N 1
ATOM 667 C CA . VAL A 1 88 ? 7.289 6.901 4.087 1.00 89.62 88 VAL A CA 1
ATOM 668 C C . VAL A 1 88 ? 8.716 7.426 4.206 1.00 89.62 88 VAL A C 1
ATOM 670 O O . VAL A 1 88 ? 9.391 7.684 3.212 1.00 89.62 88 VAL A O 1
ATOM 673 N N . PHE A 1 89 ? 9.228 7.568 5.427 1.00 89.31 89 PHE A N 1
ATOM 674 C CA . PHE A 1 89 ? 10.613 8.014 5.622 1.00 89.31 89 PHE A CA 1
ATOM 675 C C . PHE A 1 89 ? 11.612 6.880 5.385 1.00 89.31 89 PHE A C 1
ATOM 677 O O . PHE A 1 89 ? 12.616 7.059 4.695 1.00 89.31 89 PHE A O 1
ATOM 684 N N . TYR A 1 90 ? 11.334 5.698 5.928 1.00 90.56 90 TYR A N 1
ATOM 685 C CA . TYR A 1 90 ? 12.170 4.525 5.741 1.00 90.56 90 TYR A CA 1
ATOM 686 C C . TYR A 1 90 ? 11.326 3.289 5.478 1.00 90.56 90 TYR A C 1
ATOM 688 O O . TYR A 1 90 ? 10.571 2.853 6.347 1.00 90.56 90 TYR A O 1
ATOM 696 N N . LEU A 1 91 ? 11.518 2.692 4.308 1.00 86.81 91 LEU A N 1
ATOM 697 C CA . LEU A 1 91 ? 10.868 1.459 3.906 1.00 86.81 91 LEU A CA 1
ATOM 698 C C . LEU A 1 91 ? 11.904 0.373 3.614 1.00 86.81 91 LEU A C 1
ATOM 700 O O . LEU A 1 91 ? 12.809 0.523 2.786 1.00 86.81 91 LEU A O 1
ATOM 704 N N . ARG A 1 92 ? 11.748 -0.749 4.313 1.00 89.50 92 ARG A N 1
ATOM 705 C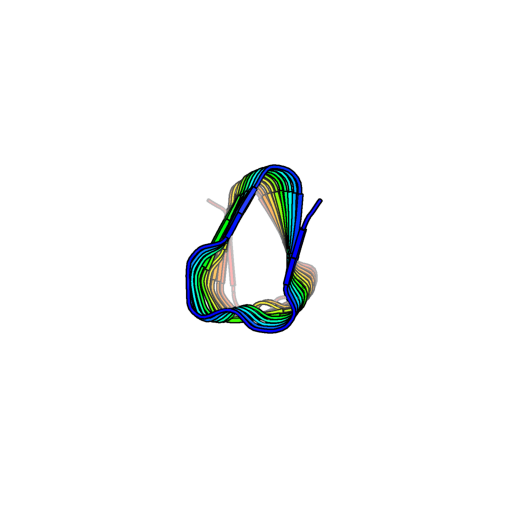 CA . ARG A 1 92 ? 12.372 -2.029 3.986 1.00 89.50 92 ARG A CA 1
ATOM 706 C C . ARG A 1 92 ? 11.284 -3.061 3.688 1.00 89.50 92 ARG A C 1
ATOM 708 O O . ARG A 1 92 ? 10.910 -3.835 4.571 1.00 89.50 92 ARG A O 1
ATOM 715 N N . GLY A 1 93 ? 10.794 -3.009 2.464 1.00 86.31 93 GLY A N 1
ATOM 716 C CA . GLY A 1 93 ? 9.824 -3.906 1.856 1.00 86.31 93 GLY A CA 1
ATOM 717 C C . GLY A 1 93 ? 9.254 -3.237 0.610 1.00 86.31 93 GLY A C 1
ATOM 718 O O . GLY A 1 93 ? 9.773 -2.203 0.180 1.00 86.31 93 GLY A O 1
ATOM 719 N N . ASN A 1 94 ? 8.220 -3.825 0.017 1.00 84.81 94 ASN A N 1
ATOM 720 C CA . ASN A 1 94 ? 7.666 -3.312 -1.231 1.00 84.81 94 ASN A CA 1
ATOM 721 C C . ASN A 1 94 ? 6.603 -2.235 -0.975 1.00 84.81 94 ASN A C 1
ATOM 723 O O . ASN A 1 94 ? 5.943 -2.234 0.064 1.00 84.81 94 ASN A O 1
ATOM 727 N N . ALA A 1 95 ? 6.418 -1.337 -1.938 1.00 83.81 95 ALA A N 1
ATOM 728 C CA . ALA A 1 95 ? 5.296 -0.404 -1.955 1.00 83.81 95 ALA A CA 1
ATOM 729 C C . ALA A 1 95 ? 4.468 -0.597 -3.226 1.00 83.81 95 ALA A C 1
ATOM 731 O O . ALA A 1 95 ? 5.011 -0.456 -4.322 1.00 83.81 95 ALA A O 1
ATOM 732 N N . ASP A 1 96 ? 3.178 -0.870 -3.056 1.00 87.56 96 ASP A N 1
ATOM 733 C CA . ASP A 1 96 ? 2.142 -0.766 -4.076 1.00 87.56 96 ASP A CA 1
ATOM 734 C C . ASP A 1 96 ? 1.241 0.425 -3.725 1.00 87.56 96 ASP A C 1
ATOM 736 O O . ASP A 1 96 ? 0.580 0.428 -2.692 1.00 87.56 96 ASP A O 1
ATOM 740 N N . THR A 1 97 ? 1.296 1.518 -4.488 1.00 85.06 97 THR A N 1
ATOM 741 C CA . THR A 1 97 ? 0.491 2.706 -4.151 1.00 85.06 97 THR A CA 1
ATOM 742 C C . THR A 1 97 ? 0.020 3.499 -5.360 1.00 85.06 97 THR A C 1
ATOM 744 O O . THR A 1 97 ? 0.677 3.557 -6.402 1.00 85.06 97 THR A O 1
ATOM 747 N N . GLY A 1 98 ? -1.096 4.211 -5.203 1.00 87.19 98 GLY A N 1
ATOM 748 C CA . GLY A 1 98 ? -1.506 5.224 -6.177 1.00 87.19 98 GLY A CA 1
ATOM 749 C C . GLY A 1 98 ? -0.488 6.367 -6.256 1.00 87.19 98 GLY A C 1
ATOM 750 O O . GLY A 1 98 ? 0.019 6.690 -7.336 1.00 87.19 98 GLY A O 1
ATOM 751 N N . MET A 1 99 ? -0.169 6.956 -5.099 1.00 88.94 99 MET A N 1
ATOM 752 C CA . MET A 1 99 ? 0.821 8.023 -4.946 1.00 88.94 99 MET A CA 1
ATOM 753 C C . MET A 1 99 ? 1.721 7.788 -3.730 1.00 88.94 99 MET A C 1
ATOM 755 O O . MET A 1 99 ? 1.225 7.688 -2.606 1.00 88.94 99 MET A O 1
ATOM 759 N N . ALA A 1 100 ? 3.041 7.823 -3.922 1.00 88.12 100 ALA A N 1
ATOM 760 C CA . ALA A 1 100 ? 3.998 7.718 -2.822 1.00 88.12 100 ALA A CA 1
ATOM 761 C C . ALA A 1 100 ? 5.072 8.811 -2.820 1.00 88.12 100 ALA A C 1
ATOM 763 O O . ALA A 1 100 ? 5.635 9.193 -3.848 1.00 88.12 100 ALA A O 1
ATOM 764 N N . MET A 1 101 ? 5.423 9.254 -1.613 1.00 90.25 101 MET A N 1
ATOM 765 C CA . MET A 1 101 ? 6.671 9.954 -1.327 1.00 90.25 101 MET A CA 1
ATOM 766 C C . MET A 1 101 ? 7.509 9.104 -0.376 1.00 90.25 101 MET A C 1
ATOM 768 O O . MET A 1 101 ? 7.093 8.856 0.756 1.00 90.25 101 MET A O 1
ATOM 772 N N . VAL A 1 102 ? 8.695 8.681 -0.818 1.00 87.25 102 VAL A N 1
ATOM 773 C CA . VAL A 1 102 ? 9.585 7.826 -0.026 1.00 87.25 102 VAL A CA 1
ATOM 774 C C . VAL A 1 102 ? 10.977 8.439 0.096 1.00 87.25 102 VAL A C 1
ATOM 776 O O . VAL A 1 102 ? 11.629 8.749 -0.898 1.00 87.25 102 VAL A O 1
ATOM 779 N N . PHE A 1 103 ? 11.484 8.611 1.316 1.00 86.94 103 PHE A N 1
ATOM 780 C CA . PHE A 1 103 ? 12.835 9.159 1.500 1.00 86.94 103 PHE A CA 1
ATOM 781 C C . PHE A 1 103 ? 13.911 8.092 1.294 1.00 86.94 103 PHE A C 1
ATOM 783 O O . PHE A 1 103 ? 14.851 8.290 0.524 1.00 86.94 103 PHE A O 1
ATOM 790 N N . HIS A 1 104 ? 13.762 6.941 1.946 1.00 88.38 104 HIS A N 1
ATOM 791 C 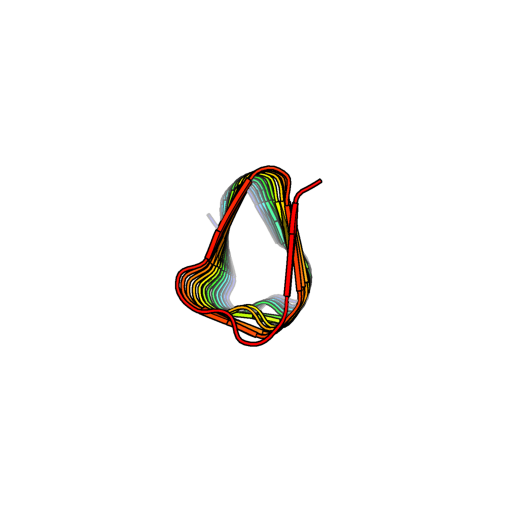CA . HIS A 1 104 ? 14.678 5.817 1.806 1.00 88.38 104 HIS A CA 1
ATOM 792 C C . HIS A 1 104 ? 13.918 4.527 1.558 1.00 88.38 104 HIS A C 1
ATOM 794 O O . HIS A 1 104 ? 13.138 4.090 2.403 1.00 88.38 104 HIS A O 1
ATOM 800 N N . LEU A 1 105 ? 14.223 3.884 0.438 1.00 84.00 105 LEU A N 1
ATOM 801 C CA . LEU A 1 105 ? 13.654 2.602 0.071 1.00 84.00 105 LEU A CA 1
ATOM 802 C C . LEU A 1 105 ? 14.743 1.597 -0.299 1.00 84.00 105 LEU A C 1
ATOM 804 O O . LEU A 1 105 ? 15.704 1.915 -1.006 1.00 84.00 105 LEU A O 1
ATOM 808 N N . LYS A 1 106 ? 14.595 0.377 0.216 1.00 86.19 106 LYS A N 1
ATOM 809 C CA . LYS A 1 106 ? 15.535 -0.726 -0.004 1.00 86.19 106 LYS A CA 1
ATOM 810 C C . LYS A 1 106 ? 15.065 -1.814 -0.961 1.00 86.19 106 LYS A C 1
ATOM 812 O O . LYS A 1 106 ? 15.934 -2.569 -1.373 1.00 86.19 106 LYS A O 1
ATOM 817 N N . ASP A 1 107 ? 13.775 -1.888 -1.262 1.00 84.44 107 ASP A N 1
ATOM 818 C CA . ASP A 1 107 ? 13.187 -2.932 -2.109 1.00 84.44 107 ASP A CA 1
ATOM 819 C C . ASP A 1 107 ? 12.297 -2.273 -3.191 1.00 84.44 107 ASP A C 1
ATOM 821 O O . ASP A 1 107 ? 12.509 -1.101 -3.519 1.00 84.44 107 ASP A O 1
ATOM 825 N N . ASN A 1 108 ? 11.348 -3.000 -3.790 1.00 80.81 108 ASN A N 1
ATOM 826 C CA . ASN A 1 108 ? 10.693 -2.576 -5.035 1.00 80.81 108 ASN A CA 1
ATOM 827 C C . ASN A 1 108 ? 9.525 -1.591 -4.841 1.00 80.81 108 ASN A C 1
ATOM 829 O O . ASN A 1 108 ? 8.836 -1.591 -3.818 1.00 80.81 108 ASN A O 1
ATOM 833 N N . VAL A 1 109 ? 9.268 -0.798 -5.885 1.00 78.12 109 VAL A N 1
ATOM 834 C CA . VAL A 1 109 ? 8.110 0.105 -6.002 1.00 78.12 109 VAL A CA 1
ATOM 835 C C . VAL A 1 109 ? 7.264 -0.283 -7.202 1.00 78.12 109 VAL A C 1
ATOM 837 O O . VAL A 1 109 ? 7.793 -0.350 -8.311 1.00 78.12 109 VAL A O 1
ATOM 840 N N . VAL A 1 110 ? 5.956 -0.427 -6.998 1.00 80.88 110 VAL A N 1
ATOM 841 C CA . VAL A 1 110 ? 4.946 -0.477 -8.059 1.00 80.88 110 VAL A CA 1
ATOM 842 C C . VAL A 1 110 ? 3.940 0.638 -7.800 1.00 80.88 110 VAL A C 1
ATOM 844 O O . VAL A 1 110 ? 3.240 0.606 -6.801 1.00 80.88 110 VAL A O 1
ATOM 847 N N . THR A 1 111 ? 3.897 1.690 -8.621 1.00 80.25 111 THR A N 1
ATOM 848 C CA . THR A 1 111 ? 2.983 2.822 -8.342 1.00 80.25 111 THR A CA 1
ATOM 849 C C . THR A 1 111 ? 2.508 3.566 -9.577 1.00 80.25 111 THR A C 1
ATOM 851 O O . THR A 1 111 ? 3.158 3.559 -10.622 1.00 80.25 111 THR A O 1
ATOM 854 N N . GLY A 1 112 ? 1.405 4.301 -9.434 1.00 82.44 112 GLY A N 1
ATOM 855 C CA . GLY A 1 112 ? 1.007 5.299 -10.426 1.00 82.44 112 GLY A CA 1
ATOM 856 C C . GLY A 1 112 ? 2.013 6.451 -10.494 1.00 82.44 112 GLY A C 1
ATOM 857 O O . GLY A 1 112 ? 2.588 6.724 -11.550 1.00 82.44 112 GLY A O 1
ATOM 858 N N . MET A 1 113 ? 2.248 7.107 -9.353 1.00 86.88 113 MET A N 1
ATOM 859 C CA . MET A 1 113 ? 3.171 8.236 -9.224 1.00 86.88 113 MET A CA 1
ATOM 860 C C . MET A 1 113 ? 4.050 8.092 -7.984 1.00 86.88 113 MET A C 1
ATOM 862 O O . MET A 1 113 ? 3.538 7.936 -6.877 1.00 86.88 113 MET A O 1
ATOM 866 N N . THR A 1 114 ? 5.364 8.248 -8.146 1.00 86.25 114 THR A N 1
ATOM 867 C CA . THR A 1 114 ? 6.291 8.198 -7.008 1.00 86.25 114 THR A CA 1
ATOM 868 C C . THR A 1 114 ? 7.360 9.284 -7.040 1.00 86.25 114 THR A C 1
ATOM 870 O O . THR A 1 114 ? 7.942 9.599 -8.079 1.00 86.25 114 THR A O 1
ATOM 873 N N . MET A 1 115 ? 7.679 9.807 -5.854 1.00 89.44 115 MET A N 1
ATOM 874 C CA . MET A 1 11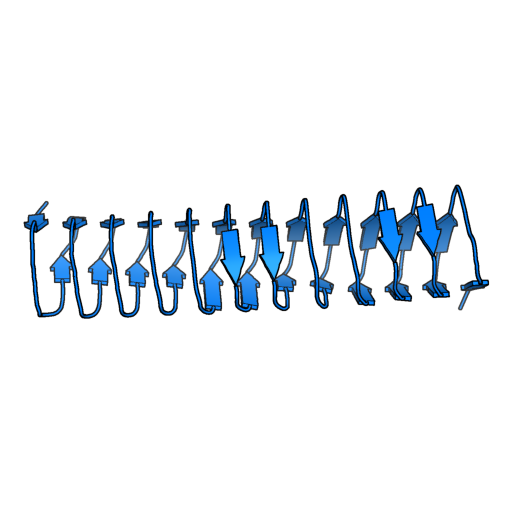5 ? 8.897 10.565 -5.582 1.00 89.44 115 MET A CA 1
ATOM 875 C C . MET A 1 115 ? 9.781 9.799 -4.591 1.00 89.44 115 MET A C 1
ATOM 877 O O . MET A 1 115 ? 9.370 9.584 -3.450 1.00 89.44 115 MET A O 1
ATOM 881 N N . VAL A 1 116 ? 10.999 9.425 -5.002 1.00 86.38 116 VAL A N 1
ATOM 882 C CA . VAL A 1 116 ? 11.987 8.771 -4.127 1.00 86.38 116 VAL A CA 1
ATOM 883 C C . VAL A 1 116 ? 13.266 9.597 -3.998 1.00 86.38 116 VAL A C 1
ATOM 885 O O . VAL A 1 116 ? 13.863 10.001 -4.994 1.00 86.38 116 VAL A O 1
ATOM 888 N N . PHE A 1 117 ? 13.755 9.808 -2.776 1.00 86.50 117 PHE A N 1
ATOM 889 C CA . PHE A 1 117 ? 15.069 10.439 -2.586 1.00 86.50 117 PHE A CA 1
ATOM 890 C C . PHE A 1 117 ? 16.212 9.439 -2.772 1.00 86.50 117 PHE A C 1
ATOM 892 O O . PHE A 1 117 ? 17.132 9.689 -3.549 1.00 86.50 117 PHE A O 1
ATOM 899 N N . TYR A 1 118 ? 16.140 8.293 -2.099 1.00 88.12 118 TYR A N 1
ATOM 900 C CA . TYR A 1 118 ? 17.127 7.224 -2.214 1.00 88.12 118 TYR A CA 1
ATOM 901 C C . TYR A 1 118 ? 16.449 5.882 -2.430 1.00 88.12 118 TYR A C 1
ATOM 903 O O . TYR A 1 118 ? 15.743 5.391 -1.546 1.00 88.12 118 TYR A O 1
ATOM 911 N N . LEU A 1 119 ? 16.739 5.266 -3.570 1.00 84.38 119 LEU A N 1
ATOM 912 C CA . LEU A 1 119 ? 16.272 3.933 -3.898 1.00 84.38 119 LEU A CA 1
ATOM 913 C C . LEU A 1 119 ? 17.428 2.968 -4.131 1.00 84.38 119 LEU A C 1
ATOM 915 O O . LEU A 1 119 ? 18.411 3.286 -4.809 1.00 84.38 119 LEU A O 1
ATOM 919 N N . LYS A 1 120 ? 17.268 1.758 -3.600 1.00 86.88 120 LYS A N 1
ATOM 920 C CA . LYS A 1 120 ? 18.191 0.648 -3.809 1.00 86.88 120 LYS A CA 1
ATOM 921 C C . LYS A 1 120 ? 17.481 -0.640 -4.241 1.00 86.88 120 LYS A C 1
ATOM 923 O O . LYS A 1 120 ? 17.710 -1.666 -3.616 1.00 86.88 120 LYS A O 1
ATOM 928 N N . ASP A 1 121 ? 16.665 -0.577 -5.283 1.00 85.31 121 ASP A N 1
ATOM 929 C CA . ASP A 1 121 ? 16.182 -1.733 -6.049 1.00 85.31 121 ASP A CA 1
ATOM 930 C C . ASP A 1 121 ? 15.458 -1.222 -7.309 1.00 85.31 121 ASP A C 1
ATOM 932 O O . ASP A 1 121 ? 15.835 -0.165 -7.829 1.00 85.31 121 ASP A O 1
ATOM 936 N N . ASN A 1 122 ? 14.438 -1.936 -7.795 1.00 80.38 122 ASN A N 1
ATOM 937 C CA . ASN A 1 122 ? 13.716 -1.595 -9.011 1.00 80.38 122 ASN A CA 1
ATOM 938 C C . ASN A 1 122 ? 12.468 -0.732 -8.770 1.00 80.38 122 ASN A C 1
ATOM 940 O O . ASN A 1 122 ? 11.802 -0.812 -7.735 1.00 80.38 122 ASN A O 1
ATOM 944 N N . VAL A 1 123 ? 12.136 0.066 -9.782 1.00 79.12 123 VAL A N 1
ATOM 945 C CA . VAL A 1 123 ? 10.903 0.858 -9.884 1.00 79.12 123 VAL A CA 1
ATOM 946 C C . VAL A 1 123 ? 10.129 0.402 -11.103 1.00 79.12 123 VAL A C 1
ATOM 948 O O . VAL A 1 123 ? 10.704 0.366 -12.185 1.00 79.12 123 VAL A O 1
ATOM 951 N N . VAL A 1 124 ? 8.835 0.139 -10.938 1.00 81.69 124 VAL A N 1
ATOM 952 C CA . VAL A 1 124 ? 7.887 -0.039 -12.043 1.00 81.69 124 VAL A CA 1
ATOM 953 C C . VAL A 1 124 ? 6.736 0.943 -11.861 1.00 81.69 124 VAL A C 1
ATOM 955 O O . VAL A 1 124 ? 5.953 0.806 -10.921 1.00 81.69 124 VAL A O 1
ATOM 958 N N . THR A 1 125 ? 6.636 1.980 -12.695 1.00 81.56 125 THR A N 1
ATOM 959 C CA . THR A 1 125 ? 5.650 3.054 -12.455 1.00 81.56 125 THR A CA 1
ATOM 960 C C . THR A 1 125 ? 5.110 3.729 -13.704 1.00 81.56 125 THR A C 1
ATOM 962 O O . THR A 1 125 ? 5.708 3.685 -14.773 1.00 81.56 125 THR A O 1
ATOM 965 N N . GLY A 1 126 ? 3.994 4.450 -13.566 1.00 83.56 126 GLY A N 1
ATOM 966 C CA . GLY A 1 126 ? 3.539 5.377 -14.607 1.00 83.56 126 GLY A CA 1
ATOM 967 C C . GLY A 1 126 ? 4.445 6.607 -14.722 1.00 83.56 126 GLY A C 1
ATOM 968 O O . GLY A 1 126 ? 4.897 6.956 -15.813 1.00 83.56 126 GLY A O 1
ATOM 969 N N . MET A 1 127 ? 4.724 7.252 -13.586 1.00 87.31 127 MET A N 1
ATOM 970 C CA . MET A 1 127 ? 5.597 8.423 -13.490 1.00 87.31 127 MET A CA 1
ATOM 971 C C . MET A 1 127 ? 6.491 8.342 -12.254 1.00 87.31 127 MET A C 1
ATOM 973 O O . MET A 1 127 ? 6.036 7.992 -11.160 1.00 87.31 127 MET A O 1
ATOM 977 N N . THR A 1 128 ? 7.761 8.726 -12.378 1.00 87.62 128 THR A N 1
ATOM 978 C CA . THR A 1 128 ? 8.674 8.752 -11.230 1.00 87.62 128 THR A CA 1
ATOM 979 C C . THR A 1 128 ? 9.687 9.889 -11.263 1.00 87.62 128 THR A C 1
ATOM 981 O O . THR A 1 128 ? 10.275 10.212 -12.294 1.00 87.62 128 THR A O 1
ATOM 984 N N . MET A 1 129 ? 9.945 10.450 -10.080 1.00 90.25 129 MET A N 1
ATOM 985 C CA . MET A 1 129 ? 11.097 11.302 -9.800 1.00 90.25 129 MET A CA 1
ATOM 986 C C . MET A 1 129 ? 12.015 10.615 -8.782 1.00 90.25 129 MET A C 1
ATOM 988 O O . MET A 1 129 ? 11.584 10.347 -7.660 1.00 90.25 129 MET A O 1
ATOM 992 N N . VAL A 1 130 ? 13.275 10.353 -9.149 1.00 87.19 130 VAL A N 1
ATOM 993 C CA . VAL A 1 130 ? 14.289 9.796 -8.236 1.00 87.19 130 VAL A CA 1
ATOM 994 C C . VAL A 1 130 ? 15.515 10.700 -8.146 1.00 87.19 130 VAL A C 1
ATOM 996 O O . VAL A 1 130 ? 16.100 11.073 -9.160 1.00 87.19 130 VAL A O 1
ATOM 999 N N . PHE A 1 131 ? 15.968 11.015 -6.932 1.00 88.31 131 PHE A N 1
ATOM 1000 C CA . PHE A 1 131 ? 17.237 11.734 -6.761 1.00 88.31 131 PHE A CA 1
ATOM 1001 C C . PHE A 1 131 ? 18.440 10.798 -6.906 1.00 88.31 131 PHE A C 1
ATOM 1003 O O . PHE A 1 131 ? 19.320 11.048 -7.727 1.00 88.31 131 PHE A O 1
ATOM 1010 N N . TYR A 1 132 ? 18.461 9.693 -6.161 1.00 89.75 132 TYR A N 1
ATOM 1011 C CA . TYR A 1 132 ? 19.520 8.689 -6.235 1.00 89.75 132 TYR A CA 1
ATOM 1012 C C . TYR A 1 132 ? 18.945 7.292 -6.406 1.00 89.75 132 TYR A C 1
ATOM 1014 O O . TYR A 1 132 ? 18.237 6.787 -5.533 1.00 89.75 132 TYR A O 1
ATOM 1022 N N . LEU A 1 133 ? 19.317 6.650 -7.507 1.00 86.00 133 LEU A N 1
ATOM 1023 C CA . LEU A 1 133 ? 18.922 5.294 -7.828 1.00 86.00 133 LEU A CA 1
ATOM 1024 C C . LEU A 1 133 ? 20.135 4.385 -7.982 1.00 86.00 133 LEU A C 1
ATOM 1026 O O . LEU A 1 133 ? 21.045 4.654 -8.770 1.00 86.00 133 LEU A O 1
ATOM 1030 N N . ARG A 1 134 ? 20.100 3.259 -7.270 1.00 89.56 134 ARG A N 1
ATOM 1031 C CA . ARG A 1 134 ? 20.920 2.085 -7.560 1.00 89.56 134 ARG A CA 1
ATOM 1032 C C . ARG A 1 134 ? 20.028 0.869 -7.814 1.00 89.56 134 ARG A C 1
ATOM 1034 O O . ARG A 1 134 ? 19.649 0.192 -6.861 1.00 89.56 134 ARG A O 1
ATOM 1041 N N . GLY A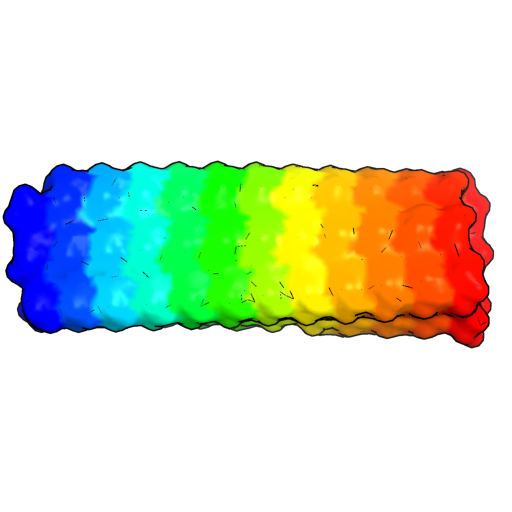 1 135 ? 19.750 0.588 -9.079 1.00 86.56 135 GLY A N 1
ATOM 1042 C CA . GLY A 1 135 ? 18.810 -0.444 -9.514 1.00 86.56 135 GLY A CA 1
ATOM 1043 C C . GLY A 1 135 ? 18.224 -0.095 -10.876 1.00 86.56 135 GLY A C 1
ATOM 1044 O O . GLY A 1 135 ? 18.794 0.744 -11.575 1.00 86.56 135 GLY A O 1
ATOM 1045 N N . ASN A 1 136 ? 17.117 -0.733 -11.253 1.00 84.50 136 ASN A N 1
ATOM 1046 C CA . ASN A 1 136 ? 16.495 -0.498 -12.554 1.00 84.50 136 ASN A CA 1
ATOM 1047 C C . ASN A 1 136 ? 15.210 0.332 -12.449 1.00 84.50 136 ASN A C 1
ATOM 1049 O O . ASN A 1 136 ? 14.506 0.285 -11.444 1.00 84.50 136 ASN A O 1
ATOM 1053 N N . VAL A 1 137 ? 14.888 1.081 -13.496 1.00 83.62 137 VAL A N 1
ATOM 1054 C CA . VAL A 1 137 ? 13.606 1.779 -13.647 1.00 83.62 137 VAL A CA 1
ATOM 1055 C C . VAL A 1 137 ? 12.933 1.290 -14.913 1.00 83.62 137 VAL A C 1
ATOM 1057 O O . VAL A 1 137 ? 13.551 1.316 -15.968 1.00 83.62 137 VAL A O 1
ATOM 1060 N N . ASP A 1 138 ? 11.674 0.901 -14.790 1.00 87.56 138 ASP A N 1
ATOM 1061 C CA . ASP A 1 138 ? 10.741 0.677 -15.886 1.00 87.56 138 ASP A CA 1
ATOM 1062 C C . ASP A 1 138 ? 9.575 1.663 -15.705 1.00 87.56 138 ASP A C 1
ATOM 1064 O O . ASP A 1 138 ? 8.847 1.605 -14.708 1.00 87.56 138 ASP A O 1
ATOM 1068 N N . THR A 1 139 ? 9.451 2.662 -16.583 1.00 85.19 139 THR A N 1
ATOM 1069 C CA . THR A 1 139 ? 8.374 3.654 -16.442 1.00 85.19 139 THR A CA 1
ATOM 1070 C C . THR A 1 139 ? 7.968 4.351 -17.731 1.00 85.19 139 THR A C 1
ATOM 1072 O O . THR A 1 139 ? 8.766 4.561 -18.639 1.00 85.19 139 THR A O 1
ATOM 1075 N N . GLY A 1 140 ? 6.725 4.831 -17.786 1.00 87.75 140 GLY A N 1
ATOM 1076 C CA . GLY A 1 140 ? 6.299 5.743 -18.846 1.00 87.75 140 GLY A CA 1
ATOM 1077 C C . GLY A 1 140 ? 7.102 7.051 -18.850 1.00 87.75 140 GLY A C 1
ATOM 1078 O O . GLY A 1 140 ? 7.520 7.514 -19.913 1.00 87.75 140 GLY A O 1
ATOM 1079 N N . MET A 1 141 ? 7.343 7.645 -17.673 1.00 87.56 141 MET A N 1
ATOM 1080 C CA . MET A 1 141 ? 8.057 8.921 -17.534 1.00 87.56 141 MET A CA 1
ATOM 1081 C C . MET A 1 141 ? 8.975 8.963 -16.308 1.00 87.56 141 MET A C 1
ATOM 1083 O O . MET A 1 141 ? 8.508 8.860 -15.173 1.00 87.56 141 MET A O 1
ATOM 1087 N N . ALA A 1 142 ? 10.265 9.238 -16.520 1.00 87.62 142 ALA A N 1
ATOM 1088 C CA . ALA A 1 142 ? 11.255 9.360 -15.451 1.00 87.62 142 ALA A CA 1
ATOM 1089 C C . ALA A 1 142 ? 11.965 10.723 -15.417 1.00 87.62 142 ALA A C 1
ATOM 1091 O O . ALA A 1 142 ? 12.406 11.252 -16.438 1.00 87.62 142 ALA A O 1
ATOM 1092 N N . MET A 1 143 ? 12.200 11.238 -14.211 1.00 89.69 143 MET A N 1
ATOM 1093 C CA . MET A 1 143 ? 13.255 12.216 -13.937 1.00 89.69 143 MET A CA 1
ATOM 1094 C C . MET A 1 143 ? 14.210 11.629 -12.897 1.00 89.69 143 MET A C 1
ATOM 1096 O O . MET A 1 143 ? 13.811 11.409 -11.754 1.00 89.69 143 MET A O 1
ATOM 1100 N N . VAL A 1 144 ? 15.465 11.377 -13.279 1.00 87.19 144 VAL A N 1
ATOM 1101 C CA . VAL A 1 144 ? 16.475 10.767 -12.403 1.00 87.19 144 VAL A CA 1
ATOM 1102 C C . VAL A 1 144 ? 17.728 11.634 -12.328 1.00 87.19 144 VAL A C 1
ATOM 1104 O O . VAL A 1 144 ? 18.387 11.885 -13.334 1.00 87.19 144 VAL A O 1
ATOM 1107 N N . PHE A 1 145 ? 18.101 12.089 -11.131 1.00 88.25 145 PHE A N 1
ATOM 1108 C CA . PHE A 1 145 ? 19.303 12.919 -10.972 1.00 88.25 145 PHE A CA 1
ATOM 1109 C C . PHE A 1 145 ? 20.593 12.093 -11.020 1.00 88.25 145 PHE A C 1
ATOM 1111 O O . PHE A 1 145 ? 21.551 12.495 -11.679 1.00 88.25 145 PHE A O 1
ATOM 1118 N N . TYR A 1 146 ? 20.612 10.935 -10.360 1.00 90.06 146 TYR A N 1
ATOM 1119 C CA . TYR A 1 146 ? 21.739 10.010 -10.368 1.00 90.06 146 TYR A CA 1
ATOM 1120 C C . TYR A 1 146 ? 21.260 8.568 -10.532 1.00 90.06 146 TYR A C 1
ATOM 1122 O O . TYR A 1 146 ? 20.538 8.050 -9.677 1.00 90.06 146 TYR A O 1
ATOM 1130 N N . LEU A 1 147 ? 21.699 7.915 -11.607 1.00 87.19 147 LEU A N 1
ATOM 1131 C CA . LEU A 1 147 ? 21.374 6.533 -11.937 1.00 87.19 147 LEU A CA 1
ATOM 1132 C C . LEU A 1 147 ? 22.630 5.660 -12.001 1.00 87.19 147 LEU A C 1
ATOM 1134 O O . LEU A 1 147 ? 23.534 5.868 -12.817 1.00 87.19 147 LEU A O 1
ATOM 1138 N N . ARG A 1 148 ? 22.632 4.615 -11.173 1.00 89.88 148 ARG A N 1
ATOM 1139 C CA . ARG A 1 148 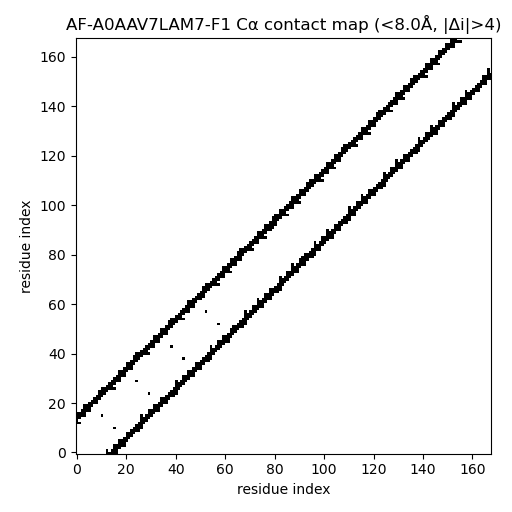? 23.499 3.444 -11.304 1.00 89.88 148 ARG A CA 1
ATOM 1140 C C . ARG A 1 148 ? 22.651 2.188 -11.513 1.00 89.88 148 ARG A C 1
ATOM 1142 O O . ARG A 1 148 ? 22.273 1.520 -10.548 1.00 89.88 148 ARG A O 1
ATOM 1149 N N . GLY A 1 149 ? 22.352 1.911 -12.770 1.00 86.69 149 GLY A N 1
ATOM 1150 C CA . GLY A 1 149 ? 21.614 0.755 -13.257 1.00 86.69 149 GLY A CA 1
ATOM 1151 C C . GLY A 1 149 ? 20.931 1.102 -14.576 1.00 86.69 149 GLY A C 1
ATOM 1152 O O . GLY A 1 149 ? 21.313 2.076 -15.227 1.00 86.69 149 GLY A O 1
ATOM 1153 N N . ASN A 1 150 ? 19.937 0.317 -14.980 1.00 84.44 150 ASN A N 1
ATOM 1154 C CA . ASN A 1 150 ? 19.288 0.506 -16.276 1.00 84.44 150 ASN A CA 1
ATOM 1155 C C . ASN A 1 150 ? 17.972 1.272 -16.139 1.00 84.44 150 ASN A C 1
ATOM 1157 O O . ASN A 1 150 ? 17.239 1.078 -15.172 1.00 84.44 150 ASN A O 1
ATOM 1161 N N . ALA A 1 151 ? 17.645 2.101 -17.123 1.00 83.75 151 ALA A N 1
ATOM 1162 C CA . ALA A 1 151 ? 16.306 2.660 -17.262 1.00 83.75 151 ALA A CA 1
ATOM 1163 C C . ALA A 1 151 ? 15.705 2.225 -18.600 1.00 83.75 151 ALA A C 1
ATOM 1165 O O . ALA A 1 151 ? 16.328 2.452 -19.633 1.00 83.75 151 ALA A O 1
ATOM 1166 N N . ASP A 1 152 ? 14.525 1.618 -18.568 1.00 87.62 152 ASP A N 1
ATOM 1167 C CA . ASP A 1 152 ? 13.660 1.381 -19.720 1.00 87.62 152 ASP A CA 1
ATOM 1168 C C . ASP A 1 152 ? 12.471 2.334 -19.601 1.00 87.62 152 ASP A C 1
ATOM 1170 O O . ASP A 1 152 ? 11.716 2.281 -18.628 1.00 87.62 152 ASP A O 1
ATOM 1174 N N . THR A 1 153 ? 12.389 3.319 -20.496 1.00 85.38 153 THR A N 1
ATOM 1175 C CA . THR A 1 153 ? 11.424 4.410 -20.329 1.00 85.38 153 THR A CA 1
ATOM 1176 C C . THR A 1 153 ? 10.836 4.908 -21.631 1.00 85.38 153 THR A C 1
ATOM 1178 O O . THR A 1 153 ? 11.567 5.102 -22.599 1.00 85.38 153 THR A O 1
ATOM 1181 N N . GLY A 1 154 ? 9.548 5.256 -21.625 1.00 86.56 154 GLY A N 1
ATOM 1182 C CA . GLY A 1 154 ? 8.957 5.997 -22.746 1.00 86.56 154 GLY A CA 1
ATOM 1183 C C . GLY A 1 154 ? 9.590 7.388 -22.888 1.00 86.56 154 GLY A C 1
ATOM 1184 O O . GLY A 1 154 ? 9.976 7.818 -23.973 1.00 86.56 154 GLY A O 1
ATOM 1185 N N . MET A 1 155 ? 9.764 8.094 -21.767 1.00 86.06 155 MET A N 1
ATOM 1186 C CA . MET A 1 155 ? 10.502 9.357 -21.697 1.00 86.06 155 MET A CA 1
ATOM 1187 C C . MET A 1 155 ? 11.343 9.424 -20.423 1.00 86.06 155 MET A C 1
ATOM 1189 O O . MET A 1 155 ? 10.828 9.195 -19.328 1.00 86.06 155 MET A O 1
ATOM 1193 N N . ALA A 1 156 ? 12.609 9.832 -20.533 1.00 85.75 156 ALA A N 1
ATOM 1194 C CA . ALA A 1 156 ? 13.438 10.096 -19.360 1.00 85.75 156 ALA A CA 1
ATOM 1195 C C . ALA A 1 156 ? 14.296 11.352 -19.489 1.00 85.75 156 ALA A C 1
ATOM 1197 O O . ALA A 1 156 ? 14.838 11.666 -20.546 1.00 85.75 156 ALA A O 1
ATOM 1198 N N . MET A 1 157 ? 14.476 12.026 -18.355 1.00 86.81 157 MET A N 1
ATOM 1199 C CA . MET A 1 157 ? 15.573 12.958 -18.124 1.00 86.81 157 MET A CA 1
ATOM 1200 C C . MET A 1 157 ? 16.502 12.361 -17.072 1.00 86.81 157 MET A C 1
ATOM 1202 O O . MET A 1 157 ? 16.109 12.223 -15.913 1.00 86.81 157 MET A O 1
ATOM 1206 N N . VAL A 1 158 ? 17.729 12.021 -17.472 1.00 84.94 158 VAL A N 1
ATOM 1207 C CA . VAL A 1 158 ? 18.767 11.508 -16.569 1.00 84.94 158 VAL A CA 1
ATOM 1208 C C . VAL A 1 158 ? 19.936 12.485 -16.537 1.00 84.94 158 VAL A C 1
ATOM 1210 O O . VAL A 1 158 ? 20.553 12.740 -1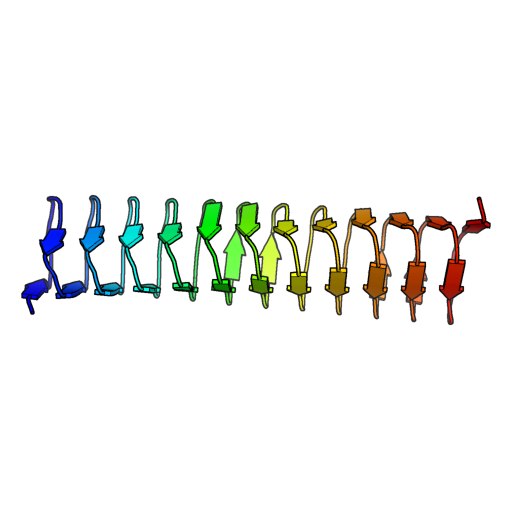7.568 1.00 84.94 158 VAL A O 1
ATOM 1213 N N . PHE A 1 159 ? 20.240 13.048 -15.365 1.00 85.75 159 PHE A N 1
ATOM 1214 C CA . PHE A 1 159 ? 21.310 14.047 -15.234 1.00 85.75 159 PHE A CA 1
ATOM 1215 C C . PHE A 1 159 ? 22.697 13.401 -15.124 1.00 85.75 159 PHE A C 1
ATOM 1217 O O . PHE A 1 159 ? 23.652 13.902 -15.710 1.00 85.75 159 PHE A O 1
ATOM 1224 N N . HIS A 1 160 ? 22.812 12.294 -14.385 1.00 86.38 160 HIS A N 1
ATOM 1225 C CA . HIS A 1 160 ? 24.042 11.511 -14.260 1.00 86.38 160 HIS A CA 1
ATOM 1226 C C . HIS A 1 160 ? 23.729 10.023 -14.396 1.00 86.38 160 HIS A C 1
ATOM 1228 O O . HIS A 1 160 ? 22.921 9.483 -13.640 1.00 86.38 160 HIS A O 1
ATOM 1234 N N . LEU A 1 161 ? 24.402 9.366 -15.338 1.00 84.31 161 LEU A N 1
ATOM 1235 C CA . LEU A 1 161 ? 24.225 7.957 -15.663 1.00 84.31 161 LEU A CA 1
ATOM 1236 C C . LEU A 1 161 ? 25.564 7.231 -15.560 1.00 84.31 161 LEU A C 1
ATOM 1238 O O . LEU A 1 161 ? 26.571 7.709 -16.079 1.00 84.31 161 LEU A O 1
ATOM 1242 N N . THR A 1 162 ? 25.556 6.070 -14.910 1.00 84.31 162 THR A N 1
ATOM 1243 C CA . THR A 1 162 ? 26.739 5.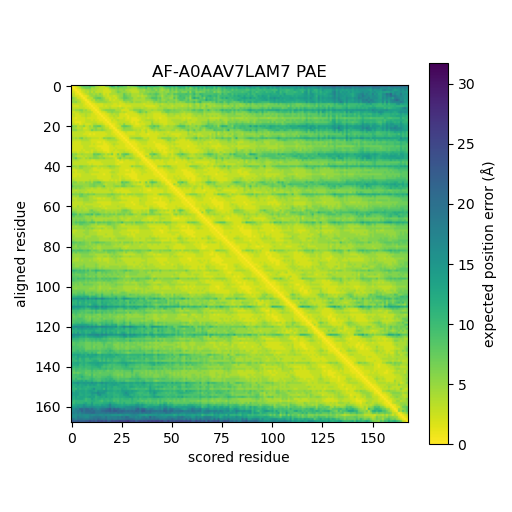199 -14.826 1.00 84.31 162 THR A CA 1
ATOM 1244 C C . THR A 1 162 ? 26.651 3.974 -15.736 1.00 84.31 162 THR A C 1
ATOM 1246 O O . THR A 1 162 ? 27.688 3.396 -16.042 1.00 84.31 162 THR A O 1
ATOM 1249 N N . ASP A 1 163 ? 25.442 3.601 -16.166 1.00 84.12 163 ASP A N 1
ATOM 1250 C CA . ASP A 1 163 ? 25.180 2.427 -17.005 1.00 84.12 163 ASP A CA 1
ATOM 1251 C C . ASP A 1 163 ? 24.372 2.839 -18.259 1.00 84.12 163 ASP A C 1
ATOM 1253 O O . ASP A 1 163 ? 24.855 3.673 -19.022 1.00 84.12 163 ASP A O 1
ATOM 1257 N N . ASN A 1 164 ? 23.161 2.308 -18.491 1.00 81.69 164 ASN A N 1
ATOM 1258 C CA . ASN A 1 164 ? 22.414 2.504 -19.745 1.00 81.69 164 ASN A CA 1
ATOM 1259 C C . ASN A 1 164 ? 21.004 3.087 -19.549 1.00 81.69 164 ASN A C 1
ATOM 1261 O O . ASN A 1 164 ? 20.340 2.835 -18.544 1.00 81.69 164 ASN A O 1
ATOM 1265 N N . VAL A 1 165 ? 20.523 3.805 -20.567 1.00 79.69 165 VAL A N 1
ATOM 1266 C CA . VAL A 1 165 ? 19.121 4.226 -20.716 1.00 79.69 165 VAL A CA 1
ATOM 1267 C C . VAL A 1 165 ? 18.628 3.740 -22.076 1.00 79.69 165 VAL A C 1
ATOM 1269 O O . VAL A 1 165 ? 19.276 3.986 -23.094 1.00 79.69 165 VAL A O 1
ATOM 1272 N N . VAL A 1 166 ? 17.498 3.041 -22.079 1.00 81.81 166 VAL A N 1
ATOM 1273 C CA . VAL A 1 166 ? 16.773 2.580 -23.261 1.00 81.81 166 VAL A CA 1
ATOM 1274 C C . VAL A 1 166 ? 15.464 3.360 -23.342 1.00 81.81 166 VAL A C 1
ATOM 1276 O O . VAL A 1 166 ? 14.803 3.602 -22.329 1.00 81.81 166 VAL A O 1
ATOM 1279 N N . HIS A 1 167 ? 15.123 3.782 -24.556 1.00 75.81 167 HIS A N 1
ATOM 1280 C CA . HIS A 1 167 ? 13.847 4.415 -24.858 1.00 75.81 167 HIS A CA 1
ATOM 1281 C C . HIS A 1 167 ? 13.014 3.480 -25.731 1.00 75.81 167 HIS A C 1
ATOM 1283 O O . HIS A 1 167 ? 13.506 3.055 -26.782 1.00 75.81 167 HIS A O 1
ATOM 1289 N N . ALA A 1 168 ? 11.800 3.160 -25.278 1.00 66.75 168 ALA A N 1
ATOM 1290 C CA . ALA A 1 168 ? 10.834 2.300 -25.965 1.00 66.75 168 ALA A CA 1
ATOM 1291 C C . ALA A 1 168 ? 9.703 3.111 -26.612 1.00 66.75 168 ALA A C 1
ATOM 1293 O O . ALA A 1 168 ? 9.287 4.134 -26.018 1.00 66.75 168 ALA A O 1
#

Radius of gyration: 18.28 Å; Cα contacts (8 Å, |Δi|>4): 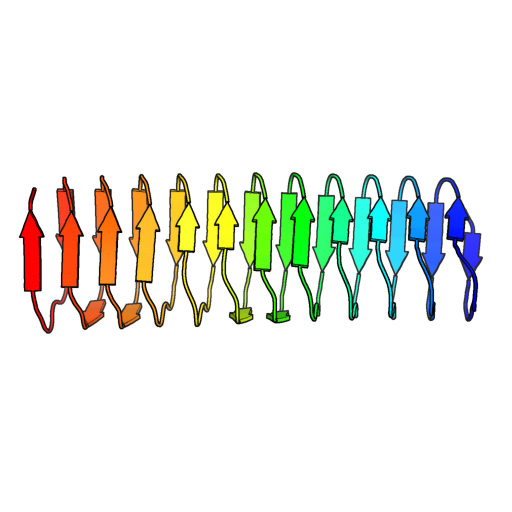579; chains: 1; bounding box: 42×23×56 Å

Organism: Pleurodeles waltl (NCBI:txid8319)

Mean predicted aligned error: 6.06 Å

Secondary structure (DSSP, 8-state):
-EEEEEESS-EEEEEEEEEEESS-EEEEEEEEEEESS-EEEEEEEEEEESS-EEEEEEEEEEESS-EEEEEEEEEEESS-EEEEEEEEEEE-S-EEEEEEEEEEE-S-EEEEEEEEEEE-S-EEEEEEEEEEEES-EEEEEEEEEEEES-EEEEEEEEEEESS-EEE-